Protein AF-A0AAQ3K4X3-F1 (afdb_monomer)

Secondary structure (DSSP, 8-state):
----EEEEEEEE-TTS-EEEEEEEEETT---HHHHHHHHHHHHHHHHHHTT--S-----S-HHHHHHH--

Nearest PDB structures (foldseek):
  1nei-assembly1_B  TM=4.240E-01  e=5.564E+00  Escherichia coli
  1qxx-assembly1_A-2  TM=2.724E-01  e=1.675E+00  Escherichia coli
  5l7b-assembly1_A  TM=2.292E-01  e=5.205E+00  Homo sapiens
  7a5k-assembly1_a3  TM=2.059E-01  e=5.205E+00  Homo sapiens

Radius of gyration: 12.96 Å; Cα contacts (8 Å, |Δi|>4): 63; chains: 1; bounding box: 29×22×37 Å

Mean predicted aligned error: 4.21 Å

Foldseek 3Di:
DPDWAKAKDWDADPVRHTDDIDMDTDPPDPDPVVSQVVNVVVVVVVCVVVVNDDDDDDDPDPPVVVVVPD

Organism: NCBI:txid4628

Structure (mmCIF, N/CA/C/O backbone):
data_AF-A0AAQ3K4X3-F1
#
_entry.id   AF-A0AAQ3K4X3-F1
#
loop_
_atom_site.group_PDB
_atom_site.id
_atom_site.type_symbol
_atom_site.label_atom_id
_atom_site.label_alt_id
_atom_site.label_comp_id
_atom_site.label_asym_id
_atom_site.label_entity_id
_atom_site.label_seq_id
_atom_site.pdbx_PDB_ins_code
_atom_site.Cartn_x
_atom_site.Cartn_y
_atom_site.Cartn_z
_atom_site.occupancy
_atom_site.B_iso_or_equiv
_atom_site.auth_seq_id
_atom_site.auth_comp_id
_atom_site.auth_asym_id
_atom_site.auth_atom_id
_atom_site.pdbx_PDB_model_num
ATOM 1 N N . MET A 1 1 ? 11.201 -2.131 -24.382 1.00 42.97 1 MET A N 1
ATOM 2 C CA . MET A 1 1 ? 9.739 -2.166 -24.183 1.00 42.97 1 MET A CA 1
ATOM 3 C C . MET A 1 1 ? 9.500 -1.777 -22.744 1.00 42.97 1 MET A C 1
ATOM 5 O O . MET A 1 1 ? 9.854 -2.560 -21.871 1.00 42.97 1 MET A O 1
ATOM 9 N N . ASP A 1 2 ? 9.002 -0.568 -22.497 1.00 53.78 2 ASP A N 1
ATOM 10 C CA . ASP A 1 2 ? 8.578 -0.190 -21.150 1.00 53.78 2 ASP A CA 1
ATOM 11 C C . ASP A 1 2 ? 7.352 -1.021 -20.792 1.00 53.78 2 ASP A C 1
ATOM 13 O O . ASP A 1 2 ? 6.278 -0.867 -21.374 1.00 53.78 2 ASP A O 1
ATOM 17 N N . SER A 1 3 ? 7.527 -1.969 -19.875 1.00 62.62 3 SER A N 1
ATOM 18 C CA . SER A 1 3 ? 6.392 -2.636 -19.257 1.00 62.62 3 SER A CA 1
ATOM 19 C C . SER A 1 3 ? 5.715 -1.612 -18.353 1.00 62.62 3 SER A C 1
ATOM 21 O O . SER A 1 3 ? 6.277 -1.275 -17.311 1.00 62.62 3 SER A O 1
ATOM 23 N N . SER A 1 4 ? 4.539 -1.124 -18.741 1.00 65.75 4 SER A N 1
ATOM 24 C CA . SER A 1 4 ? 3.681 -0.316 -17.874 1.00 65.75 4 SER A CA 1
ATOM 25 C C . SER A 1 4 ? 3.544 -0.991 -16.507 1.00 65.75 4 SER A C 1
ATOM 27 O O . SER A 1 4 ? 3.205 -2.178 -16.435 1.00 65.75 4 SER A O 1
ATOM 29 N N . LYS A 1 5 ? 3.833 -0.255 -15.432 1.00 84.12 5 LYS A N 1
ATOM 30 C CA . LYS A 1 5 ? 3.654 -0.708 -14.049 1.00 84.12 5 LYS A CA 1
ATOM 31 C C . LYS A 1 5 ? 2.497 0.052 -13.416 1.00 84.12 5 LYS A C 1
ATOM 33 O O . LYS A 1 5 ? 2.190 1.179 -13.799 1.00 84.12 5 LYS A O 1
ATOM 38 N N . GLY A 1 6 ? 1.849 -0.581 -12.455 1.00 87.62 6 GLY A N 1
ATOM 39 C CA . GLY A 1 6 ? 0.737 0.010 -11.732 1.00 87.62 6 GLY A CA 1
ATOM 40 C C . GLY A 1 6 ? 0.696 -0.499 -10.304 1.00 87.62 6 GLY A C 1
ATOM 41 O O . GLY A 1 6 ? 1.246 -1.558 -9.994 1.00 87.62 6 GLY A O 1
ATOM 42 N N . SER A 1 7 ? 0.039 0.267 -9.445 1.00 89.31 7 SER A N 1
ATOM 43 C CA . SER A 1 7 ? -0.354 -0.165 -8.108 1.00 89.31 7 SER A CA 1
ATOM 44 C C . SER A 1 7 ? -1.862 -0.380 -8.061 1.00 89.31 7 SER A C 1
ATOM 46 O O . SER A 1 7 ? -2.629 0.302 -8.743 1.00 89.31 7 SER A O 1
ATOM 48 N N . GLY A 1 8 ? -2.284 -1.348 -7.253 1.00 91.56 8 GLY A N 1
ATOM 49 C CA . GLY A 1 8 ? -3.684 -1.620 -6.961 1.00 91.56 8 GLY A CA 1
ATOM 50 C C . GLY A 1 8 ? -3.870 -1.772 -5.460 1.00 91.56 8 GLY A C 1
ATOM 51 O O . GLY A 1 8 ? -3.036 -2.380 -4.791 1.00 91.56 8 GLY A O 1
ATOM 52 N N . ILE A 1 9 ? -4.949 -1.200 -4.935 1.00 94.62 9 ILE A N 1
ATOM 53 C CA . ILE A 1 9 ? -5.298 -1.241 -3.517 1.00 94.62 9 ILE A CA 1
ATOM 54 C C . ILE A 1 9 ? -6.764 -1.638 -3.406 1.00 94.62 9 ILE A C 1
ATOM 56 O O . ILE A 1 9 ? -7.623 -1.073 -4.084 1.00 94.62 9 ILE A O 1
ATOM 60 N N . VAL A 1 10 ? -7.049 -2.583 -2.515 1.00 96.19 10 VAL A N 1
ATOM 61 C CA . VAL A 1 10 ? -8.407 -2.959 -2.121 1.00 96.19 10 VAL A CA 1
ATOM 62 C C . VAL A 1 10 ? -8.545 -2.695 -0.632 1.00 96.19 10 VAL A C 1
ATOM 64 O O . VAL A 1 10 ? -7.756 -3.198 0.162 1.00 96.19 10 VAL A O 1
ATOM 67 N N . VAL A 1 11 ? -9.551 -1.912 -0.259 1.00 95.75 11 VAL A N 1
ATOM 68 C CA . VAL A 1 11 ? -9.857 -1.589 1.132 1.00 95.75 11 VAL A CA 1
ATOM 69 C C . VAL A 1 11 ? -11.072 -2.388 1.571 1.00 95.75 11 VAL A C 1
ATOM 71 O O . VAL A 1 11 ? -12.117 -2.395 0.910 1.00 95.75 11 VAL A O 1
ATOM 74 N N . ARG A 1 12 ? -10.920 -3.062 2.709 1.00 97.38 12 ARG A N 1
ATOM 75 C CA . ARG A 1 12 ? -11.984 -3.797 3.387 1.00 97.38 12 ARG A CA 1
ATOM 76 C C . ARG A 1 12 ? -12.161 -3.266 4.801 1.00 97.38 12 ARG A C 1
ATOM 78 O O . ARG A 1 12 ? -11.207 -2.765 5.394 1.00 97.38 12 ARG A O 1
ATOM 85 N N . ASP A 1 13 ? -13.378 -3.363 5.321 1.00 95.19 13 ASP A N 1
ATOM 86 C CA . ASP A 1 13 ? -13.637 -3.107 6.733 1.00 95.19 13 ASP A CA 1
ATOM 87 C C . ASP A 1 13 ? -13.156 -4.286 7.599 1.00 95.19 13 ASP A C 1
ATOM 89 O O . ASP A 1 13 ? -12.707 -5.322 7.103 1.00 95.19 13 ASP A O 1
ATOM 93 N N . TYR A 1 14 ? -13.259 -4.135 8.917 1.00 94.62 14 TYR A N 1
ATOM 94 C CA . TYR A 1 14 ? -12.829 -5.157 9.874 1.00 94.62 14 TYR A CA 1
ATOM 95 C C . TYR A 1 14 ? -13.667 -6.450 9.828 1.00 94.62 14 TYR A C 1
ATOM 97 O O . TYR A 1 14 ? -13.243 -7.464 10.378 1.00 94.62 14 TYR A O 1
ATOM 105 N N . LEU A 1 15 ? -14.847 -6.430 9.198 1.00 96.88 15 LEU A N 1
ATOM 106 C CA . LEU A 1 15 ? -15.681 -7.611 8.955 1.00 96.88 15 LEU A CA 1
ATOM 107 C C . LEU A 1 15 ? -15.310 -8.308 7.635 1.00 96.88 15 LEU A C 1
ATOM 109 O O . LEU A 1 15 ? -15.867 -9.357 7.317 1.00 96.88 15 LEU A O 1
ATOM 113 N N . GLY A 1 16 ? -14.374 -7.740 6.870 1.00 95.50 16 GLY A N 1
ATOM 114 C CA . GLY A 1 16 ? -13.961 -8.230 5.561 1.00 95.50 16 GLY A CA 1
ATOM 115 C C . GLY A 1 16 ? -14.847 -7.752 4.411 1.00 95.50 16 GLY A C 1
ATOM 116 O O . GLY A 1 16 ? -14.646 -8.198 3.278 1.00 95.50 16 GLY A O 1
ATOM 117 N N . ASN A 1 17 ? -15.799 -6.844 4.652 1.00 97.88 17 ASN A N 1
ATOM 118 C CA . ASN A 1 17 ? -16.628 -6.293 3.586 1.00 97.88 17 ASN A CA 1
ATOM 119 C C . ASN A 1 17 ? -15.811 -5.334 2.727 1.00 97.88 17 ASN A C 1
ATOM 121 O O . ASN A 1 17 ? -15.013 -4.542 3.227 1.00 97.88 17 ASN A O 1
ATOM 125 N N . TYR A 1 18 ? -16.048 -5.374 1.421 1.00 96.88 18 TYR A N 1
ATOM 126 C CA . TYR A 1 18 ? -15.487 -4.401 0.494 1.00 96.88 18 TYR A CA 1
ATOM 127 C C . TYR A 1 18 ? -15.974 -2.984 0.823 1.00 96.88 18 TYR A C 1
ATOM 129 O O . TYR A 1 18 ? -17.177 -2.760 0.957 1.00 96.88 18 TYR A O 1
ATOM 137 N N . VAL A 1 19 ? -15.040 -2.032 0.892 1.00 95.69 19 VAL A N 1
ATOM 138 C CA . VAL A 1 19 ? -15.346 -0.602 1.042 1.00 95.69 19 VAL A CA 1
ATOM 139 C C . VAL A 1 19 ? -15.118 0.109 -0.288 1.00 95.69 19 VAL A C 1
ATOM 141 O O . VAL A 1 19 ? -16.049 0.669 -0.861 1.00 95.69 19 VAL A O 1
ATOM 144 N N . PHE A 1 20 ? -13.883 0.067 -0.797 1.00 94.69 20 PHE A N 1
ATOM 145 C CA . PHE A 1 20 ? -13.525 0.607 -2.107 1.00 94.69 20 PHE A CA 1
ATOM 146 C C . PHE A 1 20 ? -12.220 -0.006 -2.637 1.00 94.69 20 PHE A C 1
ATOM 148 O O . PHE A 1 20 ? -11.482 -0.671 -1.908 1.00 94.69 20 PHE A O 1
ATOM 155 N N . ALA A 1 21 ? -11.917 0.239 -3.910 1.00 95.69 21 ALA A N 1
ATOM 156 C CA . ALA A 1 21 ? -10.632 -0.072 -4.522 1.00 95.69 21 ALA A CA 1
ATOM 157 C C . ALA A 1 21 ? -10.125 1.122 -5.336 1.00 95.69 21 ALA A C 1
ATOM 159 O O . ALA A 1 21 ? -10.910 1.934 -5.824 1.00 95.69 21 ALA A O 1
ATOM 160 N N . THR A 1 22 ? -8.808 1.218 -5.482 1.00 93.69 22 THR A N 1
ATOM 161 C CA . THR A 1 22 ? -8.158 2.200 -6.352 1.00 93.69 22 THR A CA 1
ATOM 162 C C . THR A 1 22 ? -6.988 1.562 -7.090 1.00 93.69 22 THR A C 1
ATOM 164 O O . THR A 1 22 ? -6.411 0.573 -6.632 1.00 93.69 22 THR A O 1
ATOM 167 N N . CYS A 1 23 ? -6.642 2.123 -8.242 1.00 92.88 23 CYS A N 1
ATOM 168 C CA . CYS A 1 23 ? -5.472 1.738 -9.010 1.00 92.88 23 CYS A CA 1
ATOM 169 C C . CYS A 1 23 ? -4.796 2.980 -9.580 1.00 92.88 23 CYS A C 1
ATOM 171 O O . CYS A 1 23 ? -5.475 3.885 -10.067 1.00 92.88 23 CYS A O 1
ATOM 173 N N . ASN A 1 24 ? -3.467 2.991 -9.567 1.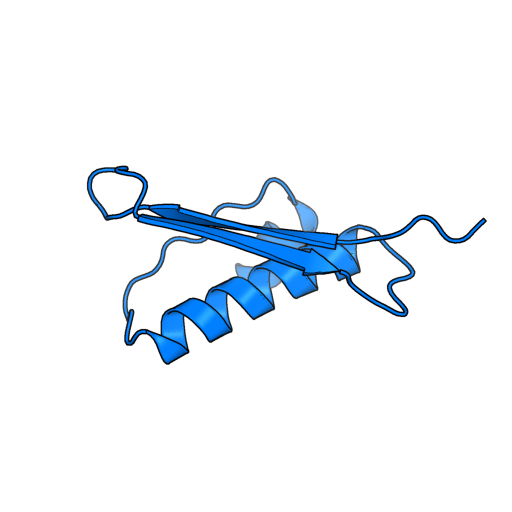00 90.31 24 ASN A N 1
ATOM 174 C CA . ASN A 1 24 ? -2.676 4.085 -10.111 1.00 90.31 24 ASN A CA 1
ATOM 175 C C . ASN A 1 24 ? -1.725 3.564 -11.184 1.00 90.31 24 ASN A C 1
ATOM 177 O O . ASN A 1 24 ? -1.133 2.489 -11.057 1.00 90.31 24 ASN A O 1
ATOM 181 N N . TYR A 1 25 ? -1.558 4.365 -12.231 1.00 91.38 25 TYR A N 1
ATOM 182 C CA . TYR A 1 25 ? -0.458 4.194 -13.166 1.00 91.38 25 TYR A CA 1
ATOM 183 C C . TYR A 1 25 ? 0.826 4.710 -12.518 1.00 91.38 25 TYR A C 1
ATOM 185 O O . TYR A 1 25 ? 0.824 5.797 -11.939 1.00 91.38 25 TYR A O 1
ATOM 193 N N . LEU A 1 26 ? 1.912 3.941 -12.604 1.00 89.00 26 LEU A N 1
ATOM 194 C CA . LEU A 1 26 ? 3.192 4.337 -12.032 1.00 89.00 26 LEU A CA 1
ATOM 195 C C . LEU A 1 26 ? 4.206 4.625 -13.140 1.00 89.00 26 LEU A C 1
ATOM 197 O O . LEU A 1 26 ? 4.612 3.735 -13.891 1.00 89.00 26 LEU A O 1
ATOM 201 N N . GLU A 1 27 ? 4.637 5.880 -13.212 1.00 87.62 27 GLU A N 1
ATOM 202 C CA . GLU A 1 27 ? 5.686 6.333 -14.122 1.00 87.62 27 GLU A CA 1
ATOM 203 C C . GLU A 1 27 ? 7.081 6.056 -13.552 1.00 87.62 27 GLU A C 1
ATOM 205 O O . GLU A 1 27 ? 7.292 6.094 -12.340 1.00 87.62 27 GLU A O 1
ATOM 210 N N . ASN A 1 28 ? 8.054 5.815 -14.435 1.00 85.81 28 ASN A N 1
ATOM 21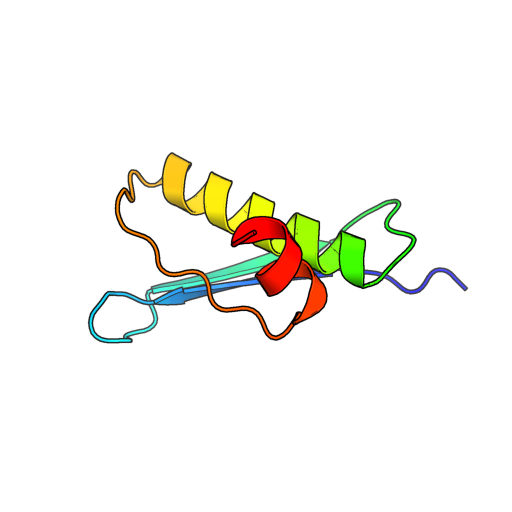1 C CA . ASN A 1 28 ? 9.473 5.657 -14.083 1.00 85.81 28 ASN A CA 1
ATOM 212 C 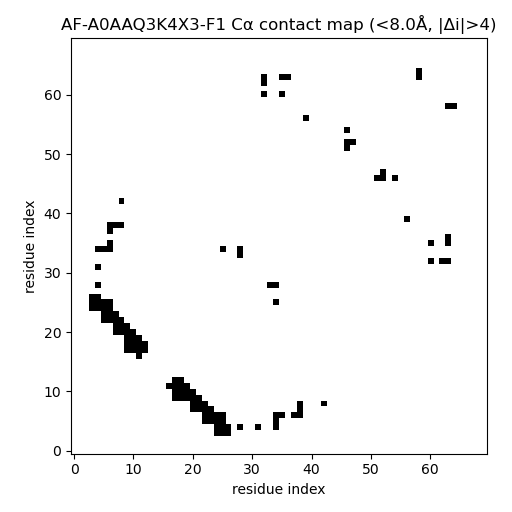C . ASN A 1 28 ? 9.770 4.523 -13.077 1.00 85.81 28 ASN A C 1
ATOM 214 O O . ASN A 1 28 ? 10.750 4.569 -12.333 1.00 85.81 28 ASN A O 1
ATOM 218 N N . ILE A 1 29 ? 8.936 3.479 -13.052 1.00 87.25 29 ILE A N 1
ATOM 219 C CA . ILE A 1 29 ? 9.164 2.290 -12.226 1.00 87.25 29 ILE A CA 1
ATOM 220 C C . ILE A 1 29 ? 9.902 1.225 -13.029 1.00 87.25 29 ILE A C 1
ATOM 222 O O . ILE A 1 29 ? 9.373 0.647 -13.977 1.00 87.25 29 ILE A O 1
ATOM 226 N N . HIS A 1 30 ? 11.119 0.911 -12.589 1.00 86.19 30 HIS A N 1
ATOM 227 C CA . HIS A 1 30 ? 12.009 -0.020 -13.287 1.00 86.19 30 HIS A CA 1
ATOM 228 C C . HIS A 1 30 ? 12.067 -1.421 -12.661 1.00 86.19 30 HIS A C 1
ATOM 230 O O . HIS A 1 30 ? 12.759 -2.295 -13.180 1.00 86.19 30 HIS A O 1
ATOM 236 N N . SER A 1 31 ? 11.343 -1.672 -11.564 1.00 87.81 31 SER A N 1
ATOM 237 C CA . SER A 1 31 ? 11.288 -2.998 -10.940 1.00 87.81 31 SER A CA 1
ATOM 238 C C . SER A 1 31 ? 9.910 -3.320 -10.343 1.00 87.81 31 SER A C 1
ATOM 240 O O . SER A 1 31 ? 9.223 -2.420 -9.855 1.00 87.81 31 SER A O 1
ATOM 242 N N . PRO A 1 32 ? 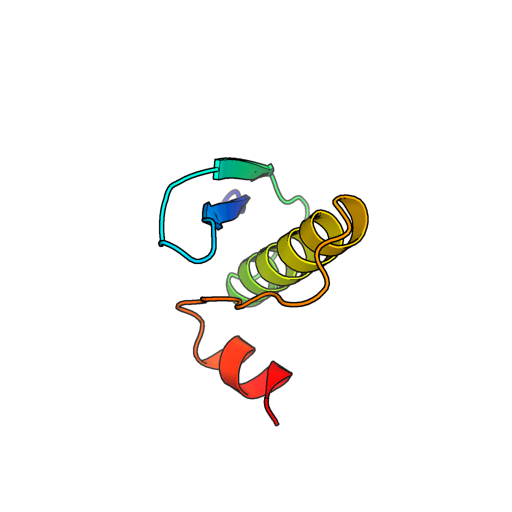9.485 -4.601 -10.350 1.00 87.50 32 PRO A N 1
ATOM 243 C CA . PRO A 1 32 ? 8.251 -5.025 -9.686 1.00 87.50 32 PRO A CA 1
ATOM 244 C C . PRO A 1 32 ? 8.236 -4.696 -8.190 1.00 87.50 32 PRO A C 1
ATOM 246 O O . PRO A 1 32 ? 7.255 -4.150 -7.704 1.00 87.50 32 PRO A O 1
ATOM 249 N N . SER A 1 33 ? 9.348 -4.920 -7.483 1.00 89.44 33 SER A N 1
ATOM 250 C CA . SER A 1 33 ? 9.437 -4.630 -6.046 1.00 89.44 33 SER A CA 1
ATOM 251 C C . SER A 1 33 ? 9.241 -3.148 -5.728 1.00 89.44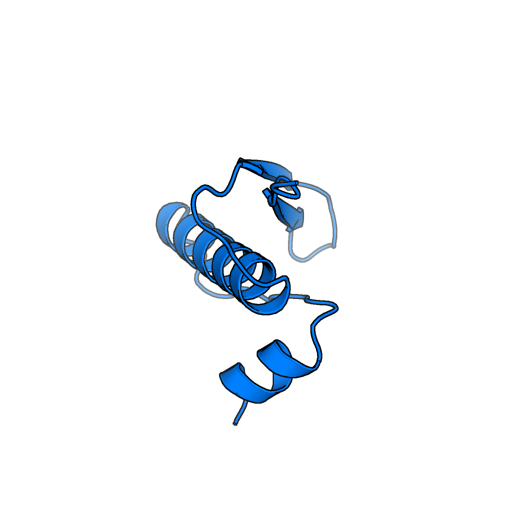 33 SER A C 1
ATOM 253 O O . SER A 1 33 ? 8.666 -2.819 -4.696 1.00 89.44 33 SER A O 1
ATOM 255 N N . LEU A 1 34 ? 9.677 -2.244 -6.615 1.00 90.19 34 LEU A N 1
ATOM 256 C CA . LEU A 1 34 ? 9.413 -0.816 -6.451 1.00 90.19 34 LEU A CA 1
ATOM 257 C C . LEU A 1 34 ? 7.925 -0.498 -6.678 1.00 90.19 34 LEU A C 1
ATOM 259 O O . LEU A 1 34 ? 7.354 0.274 -5.917 1.00 90.19 34 LEU A O 1
ATOM 263 N N . SER A 1 35 ? 7.283 -1.141 -7.660 1.00 90.50 35 SER A N 1
ATOM 264 C CA . SER A 1 35 ? 5.833 -1.028 -7.900 1.00 90.50 35 SER A CA 1
ATOM 265 C C . SER A 1 35 ? 5.017 -1.444 -6.672 1.00 90.50 35 SER A C 1
ATOM 267 O O . SER A 1 35 ? 4.091 -0.745 -6.267 1.00 90.50 35 SER A O 1
ATOM 269 N N . GLU A 1 36 ? 5.380 -2.568 -6.056 1.00 91.38 36 GLU A N 1
ATOM 270 C CA . GLU A 1 36 ? 4.732 -3.078 -4.846 1.00 91.38 36 GLU A CA 1
ATOM 271 C C . GLU A 1 36 ? 5.000 -2.169 -3.634 1.00 91.38 36 GLU A C 1
ATOM 273 O O . GLU A 1 36 ? 4.089 -1.892 -2.855 1.00 91.38 36 GLU A O 1
ATOM 278 N N . ALA A 1 37 ? 6.219 -1.634 -3.494 1.00 92.38 37 ALA A N 1
ATOM 279 C CA . ALA A 1 37 ? 6.552 -0.695 -2.422 1.00 92.38 37 ALA A CA 1
ATOM 280 C C . ALA A 1 37 ? 5.736 0.600 -2.540 1.00 92.38 37 ALA A C 1
ATOM 282 O O . ALA A 1 37 ? 5.213 1.099 -1.541 1.00 92.38 37 ALA A O 1
ATOM 283 N N . CYS A 1 38 ? 5.576 1.113 -3.764 1.00 92.44 38 CYS A N 1
ATOM 284 C CA . CYS A 1 38 ? 4.691 2.237 -4.053 1.00 92.44 38 CYS A CA 1
ATOM 285 C C . CYS A 1 38 ? 3.236 1.910 -3.702 1.00 92.44 38 CYS A C 1
ATOM 287 O O . CYS A 1 38 ? 2.584 2.731 -3.066 1.00 92.44 38 CYS A O 1
ATOM 289 N N . ALA A 1 39 ? 2.743 0.711 -4.029 1.00 92.88 39 ALA A N 1
ATOM 290 C CA . ALA A 1 39 ? 1.384 0.296 -3.678 1.00 92.88 39 ALA A CA 1
ATOM 291 C C . ALA A 1 39 ? 1.138 0.308 -2.158 1.00 92.88 39 ALA A C 1
ATOM 293 O O . ALA A 1 39 ? 0.119 0.828 -1.703 1.00 92.88 39 ALA A O 1
ATOM 294 N N . ILE A 1 40 ? 2.087 -0.202 -1.364 1.00 94.50 40 ILE A N 1
ATOM 295 C CA . ILE A 1 40 ? 1.999 -0.177 0.105 1.00 94.50 40 ILE A CA 1
ATOM 296 C C . ILE A 1 40 ? 2.034 1.263 0.633 1.00 94.50 40 ILE A C 1
ATOM 298 O O . ILE A 1 40 ? 1.237 1.625 1.499 1.00 94.50 40 ILE A O 1
ATOM 302 N N . LEU A 1 41 ? 2.932 2.105 0.111 1.00 93.38 41 LEU A N 1
ATOM 303 C CA . LEU A 1 41 ? 3.026 3.509 0.514 1.00 93.38 41 LEU A CA 1
ATOM 304 C C . LEU A 1 41 ? 1.740 4.282 0.195 1.00 93.38 41 LEU A C 1
ATOM 306 O O .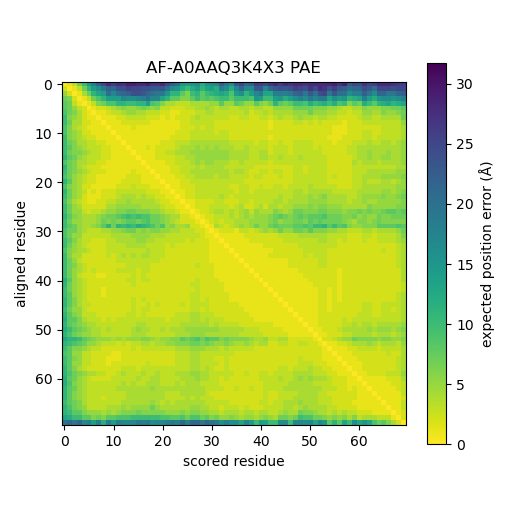 LEU A 1 41 ? 1.260 5.052 1.030 1.00 93.38 41 LEU A O 1
ATOM 310 N N . ASP A 1 42 ? 1.176 4.069 -0.991 1.00 93.88 42 ASP A N 1
ATOM 311 C CA . ASP A 1 42 ? -0.088 4.669 -1.406 1.00 93.88 42 ASP A CA 1
ATOM 312 C C . ASP A 1 42 ? -1.232 4.207 -0.494 1.00 93.88 42 ASP A C 1
ATOM 314 O O . ASP A 1 42 ? -2.024 5.037 -0.050 1.00 93.88 42 ASP A O 1
ATOM 318 N N . ALA A 1 43 ? -1.277 2.920 -0.129 1.00 94.38 43 ALA A N 1
ATOM 319 C CA . ALA A 1 43 ? -2.264 2.388 0.810 1.00 94.38 43 ALA A CA 1
ATOM 320 C C . ALA A 1 43 ? -2.147 3.026 2.204 1.00 94.38 43 ALA A C 1
ATOM 322 O O . ALA A 1 43 ? -3.160 3.406 2.792 1.00 94.38 43 ALA A O 1
ATOM 323 N N . LEU A 1 44 ? -0.926 3.214 2.715 1.00 94.31 44 LEU A N 1
ATOM 324 C CA . LEU A 1 44 ? -0.681 3.880 4.000 1.00 94.31 44 LEU A CA 1
ATOM 325 C C . LEU A 1 44 ? -1.092 5.356 3.976 1.00 94.31 44 LEU A C 1
ATOM 327 O O . LEU A 1 44 ? -1.726 5.843 4.913 1.00 94.31 44 LEU A O 1
ATOM 331 N N . ARG A 1 45 ? -0.752 6.079 2.903 1.00 94.94 45 ARG A N 1
ATOM 332 C CA . ARG A 1 45 ? -1.141 7.487 2.724 1.00 94.94 45 ARG A CA 1
ATOM 333 C C . ARG A 1 45 ? -2.647 7.638 2.626 1.00 94.94 45 ARG A C 1
ATOM 335 O O . ARG A 1 45 ? -3.213 8.509 3.280 1.00 94.94 45 ARG A O 1
ATOM 342 N N . LEU A 1 46 ? -3.284 6.771 1.846 1.00 93.38 46 LEU A N 1
ATOM 343 C CA . LEU A 1 46 ? -4.730 6.705 1.718 1.00 93.38 46 LEU A CA 1
ATOM 344 C C . LEU A 1 46 ? -5.369 6.463 3.086 1.00 93.38 46 LEU A C 1
ATOM 346 O O . LEU A 1 46 ? -6.220 7.246 3.498 1.00 93.38 46 LEU A O 1
ATOM 350 N N . ALA A 1 47 ? -4.903 5.458 3.826 1.00 93.44 47 ALA A N 1
ATOM 351 C CA . ALA A 1 47 ? -5.421 5.160 5.152 1.00 93.44 47 ALA A CA 1
ATOM 352 C C . ALA A 1 47 ? -5.287 6.339 6.124 1.00 93.44 47 ALA A C 1
ATOM 354 O O . ALA A 1 47 ? -6.259 6.719 6.775 1.00 93.44 47 ALA A O 1
ATOM 355 N N . SER A 1 48 ? -4.108 6.963 6.154 1.00 94.88 48 SER A N 1
ATOM 356 C CA . SER A 1 48 ? -3.841 8.149 6.969 1.00 94.88 48 SER A CA 1
ATOM 357 C C . SER A 1 48 ? -4.753 9.322 6.588 1.00 94.88 48 SER A C 1
ATOM 359 O O . SER A 1 48 ? -5.370 9.934 7.457 1.00 94.88 48 SER A O 1
ATOM 361 N N . SER A 1 49 ? -4.930 9.584 5.286 1.00 94.75 49 SER A N 1
ATOM 362 C CA . SER A 1 49 ? -5.800 10.660 4.787 1.00 94.75 49 SER A CA 1
ATOM 363 C C . SER A 1 49 ? -7.282 10.466 5.130 1.00 94.75 49 SER A C 1
ATOM 365 O O . SER A 1 49 ? -8.012 11.443 5.259 1.00 94.75 49 SER A O 1
ATOM 367 N N . GLN A 1 50 ? -7.715 9.214 5.306 1.00 92.69 50 GLN A N 1
ATOM 368 C CA . GLN A 1 50 ? -9.079 8.847 5.702 1.00 92.69 50 GLN A CA 1
ATOM 369 C C . GLN A 1 50 ? -9.249 8.765 7.230 1.00 92.69 50 GLN A C 1
ATOM 371 O O . GLN A 1 50 ? -10.336 8.464 7.717 1.00 92.69 50 GLN A O 1
ATOM 376 N N . GLY A 1 51 ? -8.189 9.024 8.003 1.00 95.12 51 GLY A N 1
ATOM 377 C CA . GLY A 1 51 ? -8.221 8.968 9.464 1.00 95.12 51 GLY A CA 1
ATOM 378 C C . GLY A 1 51 ? -8.199 7.552 10.050 1.00 95.12 51 GLY A C 1
ATOM 379 O O . GLY A 1 51 ? -8.503 7.385 11.233 1.00 95.12 51 GLY A O 1
ATOM 380 N N . TYR A 1 52 ? -7.834 6.527 9.273 1.00 93.50 52 TYR A N 1
ATOM 381 C CA . TYR A 1 52 ? -7.680 5.169 9.796 1.00 93.50 52 TYR A CA 1
ATOM 382 C C . TYR A 1 52 ? -6.397 5.047 10.628 1.00 93.50 52 TYR A C 1
ATOM 384 O O . TYR A 1 52 ? -5.310 5.403 10.179 1.00 93.50 52 TYR A O 1
ATOM 392 N N . GLN A 1 53 ? -6.526 4.517 11.847 1.00 90.12 53 GLN A N 1
ATOM 393 C CA . GLN A 1 53 ? -5.416 4.391 12.805 1.00 90.12 53 GLN A CA 1
ATOM 394 C C . GLN A 1 53 ? -4.919 2.951 12.975 1.00 90.12 53 GLN A C 1
ATOM 396 O O . GLN A 1 53 ? -3.750 2.733 13.278 1.00 90.12 53 GLN A O 1
ATOM 401 N N . GLN A 1 54 ? -5.798 1.966 12.787 1.00 92.69 54 GLN A N 1
ATOM 402 C CA . GLN A 1 54 ? -5.478 0.545 12.901 1.00 92.69 54 GLN A CA 1
ATOM 403 C C . GLN A 1 54 ? -5.726 -0.106 11.550 1.00 92.69 54 GLN A C 1
ATOM 405 O O . GLN A 1 54 ? -6.864 -0.410 11.199 1.00 92.69 54 GLN A O 1
ATOM 410 N N . VAL A 1 55 ? -4.655 -0.265 10.776 1.00 93.75 55 VAL A N 1
ATOM 411 C CA . VAL A 1 55 ? -4.717 -0.878 9.450 1.00 93.75 55 VAL A CA 1
ATOM 412 C C . VAL A 1 55 ? -3.919 -2.168 9.418 1.00 93.75 55 VAL 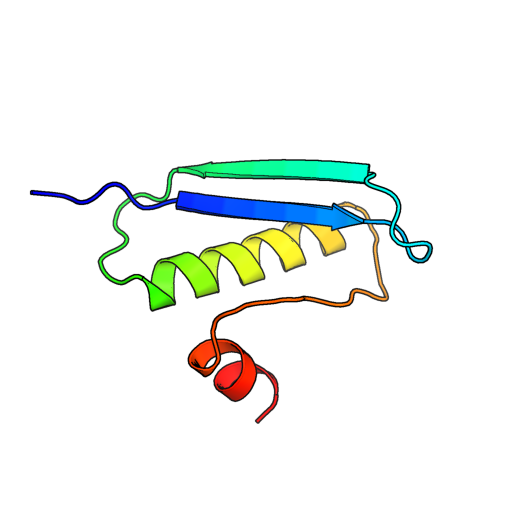A C 1
ATOM 414 O O . VAL A 1 55 ? -2.817 -2.248 9.958 1.00 93.75 55 VAL A O 1
ATOM 417 N N . VAL A 1 56 ? -4.487 -3.171 8.757 1.00 94.62 56 VAL A N 1
ATOM 418 C CA . VAL A 1 56 ? -3.789 -4.398 8.378 1.00 94.62 56 VAL A CA 1
ATOM 419 C C . VAL A 1 56 ? -3.463 -4.274 6.899 1.00 94.62 56 VAL A C 1
ATOM 421 O O . VAL A 1 56 ? -4.359 -4.055 6.086 1.00 94.62 56 VAL A O 1
ATOM 424 N N . ILE A 1 57 ? -2.181 -4.376 6.557 1.00 93.38 57 ILE A N 1
ATOM 425 C CA . ILE A 1 57 ? -1.735 -4.400 5.164 1.00 93.38 57 ILE A CA 1
ATOM 426 C C . ILE A 1 57 ? -1.418 -5.836 4.780 1.00 93.38 57 ILE A C 1
ATOM 428 O O . ILE A 1 57 ? -0.600 -6.496 5.418 1.00 93.38 57 IL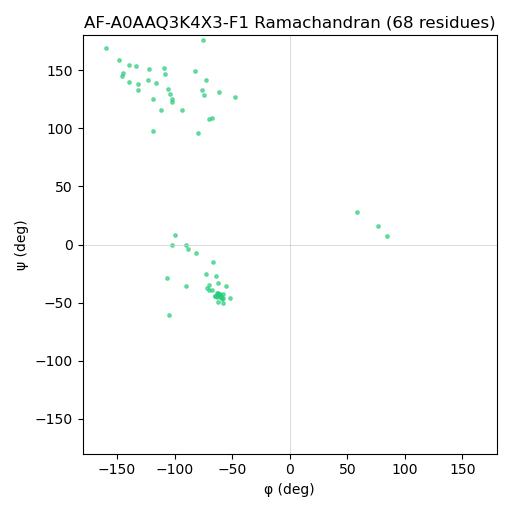E A O 1
ATOM 432 N N . GLU A 1 58 ? -2.049 -6.288 3.703 1.00 94.00 58 GLU A N 1
ATOM 433 C CA . GLU A 1 58 ? -1.795 -7.576 3.074 1.00 94.00 58 GLU A CA 1
ATOM 434 C C . GLU A 1 58 ? -1.012 -7.355 1.776 1.00 94.00 58 GLU A C 1
ATOM 436 O O . GLU A 1 58 ? -1.336 -6.478 0.976 1.00 94.00 58 GLU A O 1
ATOM 441 N N . THR A 1 59 ? 0.038 -8.145 1.566 1.00 92.25 59 THR A N 1
ATOM 442 C CA . THR A 1 59 ? 0.844 -8.131 0.341 1.00 92.25 59 THR A CA 1
ATOM 443 C C . THR A 1 59 ? 1.323 -9.545 0.031 1.00 92.25 59 THR A C 1
ATOM 445 O O . THR A 1 59 ? 1.628 -10.319 0.938 1.00 92.25 59 THR A O 1
ATOM 448 N N . ASP A 1 60 ? 1.402 -9.885 -1.252 1.00 91.38 60 ASP A N 1
ATOM 449 C CA . ASP A 1 60 ? 2.021 -11.113 -1.758 1.00 91.38 60 ASP A CA 1
ATOM 450 C C . ASP A 1 60 ? 3.555 -10.997 -1.872 1.00 91.38 60 ASP A C 1
ATOM 452 O O . ASP A 1 60 ? 4.259 -11.992 -2.078 1.00 91.38 60 ASP A O 1
ATOM 456 N N . SER A 1 61 ? 4.100 -9.798 -1.656 1.00 91.44 61 SER A N 1
ATOM 457 C CA . SER A 1 61 ? 5.530 -9.533 -1.702 1.00 91.44 61 SER A CA 1
ATOM 458 C C . SER A 1 61 ? 6.235 -9.968 -0.422 1.00 91.44 61 SER A C 1
ATOM 460 O O . SER A 1 61 ? 6.349 -9.224 0.558 1.00 91.44 61 SER A O 1
ATOM 462 N N . LYS A 1 62 ? 6.805 -11.178 -0.442 1.00 92.25 62 LYS A N 1
ATOM 463 C CA . LYS A 1 62 ? 7.645 -11.674 0.662 1.00 92.25 62 LYS A CA 1
ATOM 464 C C . LYS A 1 62 ? 8.812 -10.731 0.978 1.00 92.25 62 LYS A C 1
ATOM 466 O O . LYS A 1 62 ? 9.176 -10.592 2.144 1.00 92.25 62 LYS A O 1
ATOM 471 N N . LEU A 1 63 ? 9.395 -10.099 -0.044 1.00 93.00 63 LEU A N 1
ATOM 472 C CA . LEU A 1 63 ? 10.501 -9.155 0.117 1.00 93.00 63 LEU A CA 1
ATOM 473 C C . LEU A 1 63 ? 10.061 -7.944 0.942 1.00 93.00 63 LEU A C 1
ATOM 475 O O . LEU A 1 63 ? 10.728 -7.602 1.916 1.00 93.00 63 LEU A O 1
ATOM 479 N N . LEU A 1 64 ? 8.933 -7.322 0.592 1.00 91.94 64 LEU A N 1
ATOM 480 C CA . LEU A 1 64 ? 8.459 -6.131 1.299 1.00 91.94 64 LEU A CA 1
ATOM 481 C C . LEU A 1 64 ? 7.925 -6.451 2.687 1.00 91.94 64 LEU A C 1
ATOM 483 O O . LEU A 1 64 ? 8.215 -5.712 3.623 1.00 91.94 64 LEU A O 1
ATOM 487 N N . TYR A 1 65 ? 7.239 -7.586 2.850 1.00 92.06 65 TYR A N 1
ATOM 488 C CA . TYR A 1 65 ? 6.863 -8.088 4.171 1.00 92.06 65 TYR A CA 1
ATOM 489 C C . TYR A 1 65 ? 8.085 -8.158 5.102 1.00 92.06 65 TYR A C 1
ATOM 491 O O . TYR A 1 65 ? 8.047 -7.685 6.236 1.00 92.06 65 TYR A O 1
ATOM 499 N N . GLN A 1 66 ? 9.200 -8.704 4.604 1.00 93.69 66 GLN A N 1
ATOM 500 C CA . GLN A 1 66 ? 10.442 -8.795 5.369 1.00 93.69 66 GLN A CA 1
ATOM 501 C C . GLN A 1 66 ? 11.114 -7.442 5.599 1.00 93.69 66 GLN A C 1
ATOM 503 O O . GLN A 1 66 ? 11.720 -7.273 6.649 1.00 93.69 66 GLN A O 1
ATOM 508 N N . ALA A 1 67 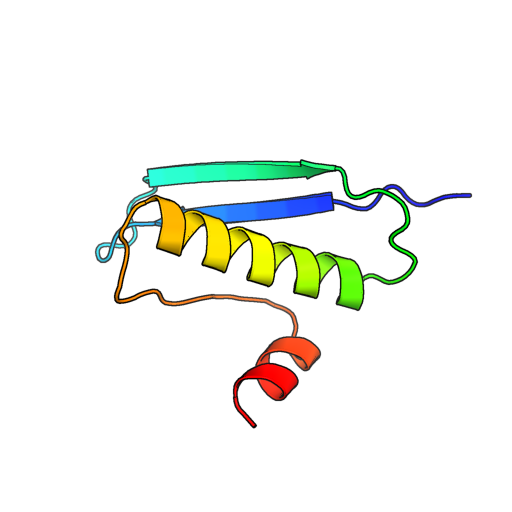? 11.035 -6.512 4.648 1.00 91.62 67 ALA A N 1
ATOM 509 C CA . ALA A 1 67 ? 11.650 -5.191 4.764 1.00 91.62 67 ALA A CA 1
ATOM 510 C C . ALA A 1 67 ? 10.921 -4.259 5.748 1.00 91.62 67 ALA A C 1
ATOM 512 O O . ALA A 1 67 ? 11.536 -3.336 6.265 1.00 91.62 67 ALA A O 1
ATOM 513 N N . ILE A 1 68 ? 9.620 -4.473 5.979 1.00 88.38 68 ILE A N 1
ATOM 514 C CA . ILE A 1 68 ? 8.798 -3.635 6.867 1.00 88.38 68 ILE A CA 1
ATOM 515 C C . ILE A 1 68 ? 8.801 -4.156 8.311 1.00 88.38 68 ILE A C 1
ATOM 517 O O . ILE A 1 68 ? 8.751 -3.367 9.249 1.00 88.38 68 ILE A O 1
ATOM 521 N N . LEU A 1 69 ? 8.822 -5.478 8.500 1.00 86.44 69 LEU A N 1
ATOM 522 C CA . LEU A 1 69 ? 8.671 -6.113 9.818 1.00 86.44 69 LEU A CA 1
ATOM 523 C C . LEU A 1 69 ? 9.998 -6.551 10.464 1.00 86.44 69 LEU A C 1
ATOM 525 O O . LEU A 1 69 ? 9.974 -7.249 11.480 1.00 86.44 69 LEU A O 1
ATOM 529 N N . LYS A 1 70 ? 11.143 -6.183 9.884 1.00 56.56 70 LYS A N 1
ATOM 530 C CA . LYS A 1 70 ? 12.486 -6.406 10.442 1.00 56.56 70 LYS A CA 1
ATOM 531 C C . LYS A 1 70 ? 13.243 -5.097 10.556 1.00 56.56 70 LYS A C 1
ATOM 533 O O . LYS A 1 70 ? 14.114 -5.046 11.450 1.00 56.56 70 LYS A O 1
#

Sequence (70 aa):
MDSSKGSGIVVRDYLGNYVFATCNYLENIHSPSLSEACAILDALRLASSQGYQQVVIETDSKLLYQAILK

Solvent-accessible surface area (backbone atoms only — not comparable to full-atom values): 4555 Å² total; per-residue (Å²): 131,87,70,87,44,55,28,68,47,79,44,56,49,97,86,66,48,82,73,52,71,53,72,45,82,46,80,95,58,90,45,70,69,56,35,53,51,49,28,53,52,51,50,50,51,51,36,51,77,71,69,55,84,85,79,88,86,85,76,90,48,65,66,56,56,52,68,72,78,106

InterPro domains:
  IPR002156 Ribonuclease H domain [PF13456] (6-68)
  IPR012337 Ribonuclease H-like superfamily [SSF53098] (6-70)
  IPR036397 Ribonuclease H superfamily [G3DSA:3.30.420.10] (2-70)
  IPR044730 Ribonuclease H-like domain, plant type [cd06222] (6-68)
  IPR052929 RNase H-like EbsB-related [PTHR47074] (5-69)

pLDDT: mean 89.8, std 9.96, range [42.97, 97.88]